Protein AF-A0A529NSH5-F1 (afdb_monomer_lite)

Secondary structure (DSSP, 8-state):
---------------PPPPPP-SEEEE------TTS-HHHHHHHHHHHHHHHH-HHHHHHHHTSSSS-EEEE-

Radius of gyration: 24.04 Å; chains: 1; bounding box: 60×56×37 Å

pLDDT: mean 88.02, std 14.31, range [42.28, 98.12]

Structure (mmCIF, N/CA/C/O backbone):
data_AF-A0A529NSH5-F1
#
_entry.id   AF-A0A529NSH5-F1
#
loop_
_atom_site.group_PDB
_atom_site.id
_atom_site.type_symbol
_atom_sit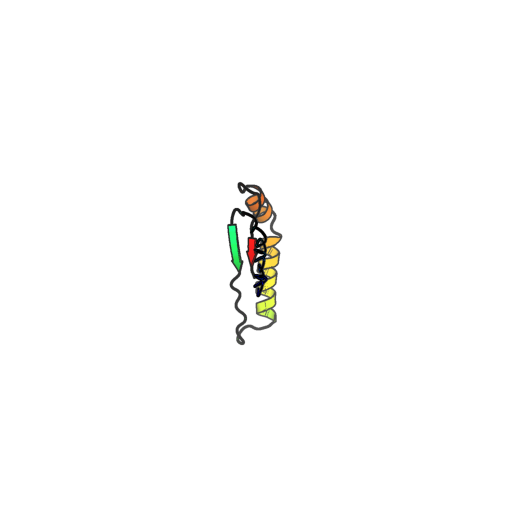e.label_atom_id
_atom_site.label_alt_id
_atom_site.label_comp_id
_atom_site.label_asym_id
_atom_site.label_entity_id
_atom_site.label_seq_id
_atom_site.pdbx_PDB_ins_code
_atom_site.Cartn_x
_atom_site.Cartn_y
_atom_site.Cartn_z
_atom_site.occupancy
_atom_site.B_iso_or_equiv
_atom_site.auth_seq_id
_atom_site.auth_comp_id
_atom_site.auth_asym_id
_atom_site.auth_atom_id
_atom_site.pdbx_PDB_model_num
ATOM 1 N N . MET A 1 1 ? 44.213 -53.214 17.189 1.00 42.28 1 MET A N 1
ATOM 2 C CA . MET A 1 1 ? 44.156 -52.101 16.217 1.00 42.28 1 MET A CA 1
ATOM 3 C C . MET A 1 1 ? 42.752 -51.523 16.262 1.00 42.28 1 MET A C 1
ATOM 5 O O . MET A 1 1 ? 41.833 -52.188 15.809 1.00 42.28 1 MET A O 1
ATOM 9 N N . ALA A 1 2 ? 42.562 -50.373 16.911 1.00 45.59 2 ALA A N 1
ATOM 10 C CA . ALA A 1 2 ? 41.254 -49.727 17.012 1.00 45.59 2 ALA A CA 1
ATOM 11 C C . ALA A 1 2 ? 41.072 -48.786 15.813 1.00 45.59 2 ALA A C 1
ATOM 13 O O . ALA A 1 2 ? 41.862 -47.862 15.638 1.00 45.59 2 ALA A O 1
ATOM 14 N N . PHE A 1 3 ? 40.073 -49.050 14.971 1.00 47.94 3 PHE A N 1
ATOM 15 C CA . PHE A 1 3 ? 39.686 -48.161 13.877 1.00 47.94 3 PHE A CA 1
ATOM 16 C C . PHE A 1 3 ? 38.674 -47.143 14.414 1.00 47.94 3 PHE A C 1
ATOM 18 O O . PHE A 1 3 ? 37.569 -47.510 14.809 1.00 47.94 3 PHE A O 1
ATOM 25 N N . LEU A 1 4 ? 39.057 -45.867 14.449 1.00 51.94 4 LEU A N 1
ATOM 26 C CA . LEU A 1 4 ? 38.136 -44.753 14.672 1.00 51.94 4 LEU A CA 1
ATOM 27 C C . LEU A 1 4 ? 37.383 -44.498 13.362 1.00 51.94 4 LEU A C 1
ATOM 29 O O . LEU A 1 4 ? 37.963 -44.010 12.394 1.00 51.94 4 LEU A O 1
ATOM 33 N N . ILE A 1 5 ? 36.097 -44.844 13.319 1.00 65.06 5 ILE A N 1
ATOM 34 C CA . ILE A 1 5 ? 35.207 -44.451 12.223 1.00 65.06 5 ILE A CA 1
ATOM 35 C C . ILE A 1 5 ? 34.828 -42.989 12.472 1.00 65.06 5 ILE A C 1
ATOM 37 O O . ILE A 1 5 ? 34.011 -42.685 13.339 1.00 65.06 5 ILE A O 1
ATOM 41 N N . GLY A 1 6 ? 35.472 -42.076 11.747 1.00 58.50 6 GLY A N 1
ATOM 42 C CA . GLY A 1 6 ? 35.102 -40.665 11.736 1.00 58.50 6 GLY A CA 1
ATOM 43 C C . GLY A 1 6 ? 33.733 -40.491 11.081 1.00 58.50 6 GLY A C 1
ATOM 44 O O . GLY A 1 6 ? 33.575 -40.759 9.891 1.00 58.50 6 GLY A O 1
ATOM 45 N N . ALA A 1 7 ? 32.742 -40.055 11.854 1.00 72.25 7 ALA A N 1
ATOM 46 C CA . ALA A 1 7 ? 31.443 -39.663 11.327 1.00 72.25 7 ALA A CA 1
ATOM 47 C C . ALA A 1 7 ? 31.586 -38.328 10.576 1.00 72.25 7 ALA A C 1
ATOM 49 O O . ALA A 1 7 ? 31.769 -37.277 11.189 1.00 72.25 7 ALA A O 1
ATOM 50 N N . PHE A 1 8 ? 31.508 -38.362 9.244 1.00 67.38 8 PHE A N 1
ATOM 51 C CA . PHE A 1 8 ? 31.327 -37.155 8.441 1.00 67.38 8 PHE A CA 1
ATOM 52 C C . PHE A 1 8 ? 29.864 -36.719 8.550 1.00 67.38 8 PHE A C 1
ATOM 54 O O . PHE A 1 8 ? 28.975 -37.325 7.958 1.00 67.38 8 PHE A O 1
ATOM 61 N N . CYS A 1 9 ? 29.610 -35.673 9.333 1.00 68.75 9 CYS A N 1
ATOM 62 C CA . CYS A 1 9 ? 28.323 -34.991 9.334 1.00 68.75 9 CYS A CA 1
ATOM 63 C C . CYS A 1 9 ? 28.270 -34.081 8.098 1.00 68.75 9 CYS A C 1
ATOM 65 O O . CYS A 1 9 ? 28.937 -33.047 8.054 1.00 68.75 9 CYS A O 1
ATOM 67 N N . SER A 1 10 ? 27.534 -34.484 7.061 1.00 70.69 10 SER A N 1
ATOM 68 C CA . SER A 1 10 ? 27.261 -33.625 5.907 1.00 70.69 10 SER A CA 1
ATOM 69 C C . SER A 1 10 ? 26.340 -32.486 6.341 1.00 70.69 10 SER A C 1
ATOM 71 O O . SER A 1 10 ? 25.151 -32.691 6.573 1.00 70.69 10 SER A O 1
ATOM 73 N N . VAL A 1 11 ? 26.883 -31.274 6.453 1.00 70.56 11 VAL A N 1
ATOM 74 C CA . VAL A 1 11 ? 26.073 -30.064 6.620 1.00 70.56 11 VAL A CA 1
ATOM 75 C C . VAL A 1 11 ? 25.384 -29.787 5.287 1.00 70.56 11 VAL A C 1
ATOM 77 O O . VAL A 1 11 ? 26.013 -29.337 4.332 1.00 70.56 11 VAL A O 1
ATOM 80 N N . SER A 1 12 ? 24.090 -30.085 5.207 1.00 73.00 12 SER A N 1
ATOM 81 C CA . SER A 1 12 ? 23.255 -29.640 4.095 1.00 73.00 12 SER A CA 1
ATOM 82 C C . SER A 1 12 ? 22.968 -28.152 4.286 1.00 73.00 12 SER A C 1
ATOM 84 O O . SER A 1 12 ? 22.171 -27.791 5.151 1.00 73.00 12 SER A O 1
ATOM 86 N N . LEU A 1 13 ? 23.606 -27.278 3.500 1.00 67.12 13 LEU A N 1
ATOM 87 C CA . LEU A 1 13 ? 23.130 -25.900 3.372 1.00 67.12 13 LEU A CA 1
ATOM 88 C C . LEU A 1 13 ? 21.782 -25.949 2.650 1.00 67.12 13 LEU A C 1
ATOM 90 O O . LEU A 1 13 ? 21.723 -26.212 1.450 1.00 67.12 13 LEU A O 1
ATOM 94 N N . ALA A 1 14 ? 20.695 -25.718 3.382 1.00 72.88 14 ALA A N 1
ATOM 95 C CA . ALA A 1 14 ? 19.430 -25.382 2.753 1.00 72.88 14 ALA A CA 1
ATOM 96 C C . ALA A 1 14 ? 19.641 -24.081 1.964 1.00 72.88 14 ALA A C 1
ATOM 98 O O . ALA A 1 14 ? 20.056 -23.069 2.528 1.00 72.88 14 ALA A O 1
ATOM 99 N N . ALA A 1 15 ? 19.424 -24.125 0.651 1.00 71.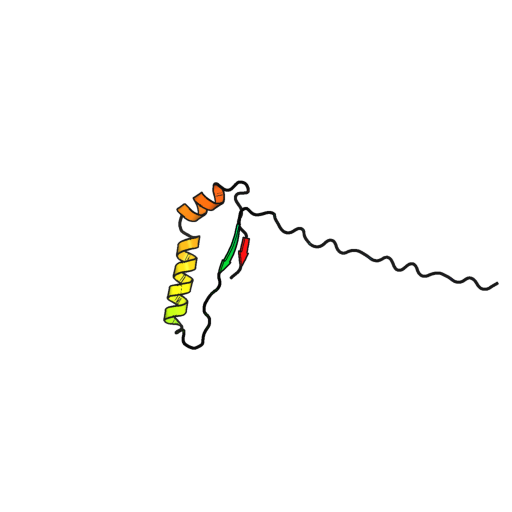94 15 ALA A N 1
ATOM 100 C CA . ALA A 1 15 ? 19.394 -22.916 -0.153 1.00 71.94 15 ALA A CA 1
ATOM 101 C C . ALA A 1 15 ? 18.146 -22.125 0.250 1.00 71.94 15 ALA A C 1
ATOM 103 O O . ALA A 1 15 ? 17.026 -22.596 0.048 1.00 71.94 15 ALA A O 1
ATOM 104 N N . GLU A 1 16 ? 18.342 -20.948 0.842 1.00 74.44 16 GLU A N 1
ATOM 105 C CA . GLU A 1 16 ? 17.249 -20.010 1.082 1.00 74.44 16 GLU A CA 1
ATOM 106 C C . GLU A 1 16 ? 16.565 -19.692 -0.256 1.00 74.44 16 GLU A C 1
ATOM 108 O O . GLU A 1 16 ? 17.264 -19.443 -1.250 1.00 74.44 16 GLU A O 1
ATOM 113 N N . PRO A 1 17 ? 15.222 -19.705 -0.325 1.00 75.62 17 PRO A N 1
ATOM 114 C CA . PRO A 1 17 ? 14.522 -19.326 -1.540 1.00 75.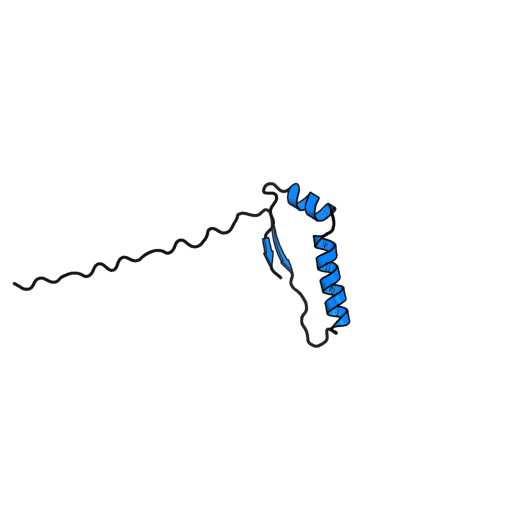62 17 PRO A CA 1
ATOM 115 C C . PRO A 1 17 ? 14.956 -17.913 -1.941 1.00 75.62 17 PRO A C 1
ATOM 117 O O . PRO A 1 17 ? 14.853 -16.964 -1.161 1.00 75.62 17 PRO A O 1
ATOM 120 N N . ALA A 1 18 ? 15.479 -17.778 -3.162 1.00 78.94 18 ALA A N 1
ATOM 121 C CA . ALA A 1 18 ? 15.925 -16.492 -3.672 1.00 78.94 18 ALA A CA 1
ATOM 122 C C . ALA A 1 18 ? 14.746 -15.513 -3.659 1.00 78.94 18 ALA A C 1
ATOM 124 O O . ALA A 1 18 ? 13.713 -15.766 -4.286 1.00 78.94 18 ALA A O 1
ATOM 125 N N . ARG A 1 19 ? 14.892 -14.394 -2.938 1.00 81.94 19 ARG A N 1
ATOM 126 C CA . ARG A 1 19 ? 13.882 -13.336 -2.967 1.00 81.94 19 ARG A CA 1
ATOM 127 C C . ARG A 1 19 ? 13.768 -12.805 -4.399 1.00 81.94 19 ARG A C 1
ATOM 129 O O . ARG A 1 19 ? 14.801 -12.508 -5.007 1.00 81.94 19 ARG A O 1
ATOM 136 N N . PRO A 1 20 ? 12.548 -12.697 -4.952 1.00 85.75 20 PRO A N 1
ATOM 137 C CA . PRO A 1 20 ? 12.368 -12.133 -6.276 1.00 85.75 20 PRO A CA 1
ATOM 138 C C . PRO A 1 20 ? 12.886 -10.696 -6.275 1.00 85.75 20 PRO A C 1
ATOM 140 O O . PRO A 1 20 ? 12.584 -9.911 -5.380 1.00 85.75 20 PRO A O 1
ATOM 143 N N . LEU A 1 21 ? 13.686 -10.358 -7.282 1.00 93.75 21 LEU A N 1
ATOM 144 C CA . LEU A 1 21 ? 14.101 -8.980 -7.503 1.00 93.75 21 LEU A CA 1
ATOM 145 C C . LEU A 1 21 ? 12.883 -8.196 -8.005 1.00 93.75 21 LEU A C 1
ATOM 147 O O . LEU A 1 21 ? 12.258 -8.604 -8.986 1.00 93.75 21 LEU A O 1
ATOM 151 N N . VAL A 1 22 ? 12.573 -7.084 -7.346 1.00 97.00 22 VAL A N 1
ATOM 152 C CA . VAL A 1 22 ? 11.413 -6.220 -7.620 1.00 97.00 22 VAL A CA 1
ATOM 153 C C . VAL A 1 22 ? 11.858 -4.779 -7.857 1.00 97.00 22 VAL A C 1
ATOM 155 O O . VAL A 1 22 ? 12.972 -4.405 -7.492 1.00 97.00 22 VAL A O 1
ATOM 158 N N . ASP A 1 23 ? 11.001 -3.978 -8.485 1.00 97.69 23 ASP A N 1
ATOM 159 C CA . ASP A 1 23 ? 11.251 -2.550 -8.718 1.00 97.69 23 ASP A CA 1
ATOM 160 C C . ASP A 1 23 ? 11.027 -1.713 -7.446 1.00 97.69 23 ASP A C 1
ATOM 162 O O . ASP A 1 23 ? 11.638 -0.660 -7.274 1.00 97.69 23 ASP A O 1
ATOM 166 N N . LEU A 1 24 ? 10.156 -2.189 -6.547 1.00 96.56 24 LEU A N 1
ATOM 167 C CA . LEU A 1 24 ? 9.808 -1.538 -5.285 1.00 96.56 24 LEU A CA 1
ATOM 168 C C . LEU A 1 24 ? 9.429 -2.574 -4.221 1.00 96.56 24 LEU A C 1
ATOM 170 O O . LEU A 1 24 ? 8.646 -3.487 -4.486 1.00 96.56 24 LEU A O 1
ATOM 174 N N . GLU A 1 25 ? 9.928 -2.375 -3.003 1.00 96.88 25 GLU A N 1
ATOM 175 C CA . GLU A 1 25 ? 9.445 -3.033 -1.787 1.00 96.88 25 GLU A CA 1
ATOM 176 C C . GLU A 1 25 ? 8.586 -2.033 -0.996 1.00 96.88 25 GLU A C 1
ATOM 178 O O . GLU A 1 25 ? 9.087 -1.019 -0.510 1.00 96.88 25 GLU A O 1
ATOM 183 N N . LEU A 1 26 ? 7.280 -2.291 -0.898 1.00 96.62 26 LEU A N 1
ATOM 184 C CA . LEU A 1 26 ? 6.303 -1.415 -0.252 1.00 96.62 26 LEU A CA 1
ATOM 185 C C . LEU A 1 26 ? 5.792 -2.037 1.051 1.00 96.62 26 LEU A C 1
ATOM 187 O O . LEU A 1 26 ? 5.260 -3.145 1.054 1.00 96.62 26 LEU A O 1
ATOM 191 N N . VAL A 1 27 ? 5.889 -1.295 2.153 1.00 96.94 27 VAL A N 1
ATOM 192 C CA . VAL A 1 27 ? 5.320 -1.683 3.450 1.00 96.94 27 VAL A CA 1
ATOM 193 C C . VAL A 1 27 ? 4.164 -0.750 3.790 1.00 96.94 27 VAL A C 1
ATOM 195 O O . VAL A 1 27 ? 4.341 0.465 3.881 1.00 96.94 27 VAL A O 1
ATOM 198 N N . LEU A 1 28 ? 2.980 -1.319 3.990 1.00 95.75 28 LEU A N 1
ATOM 199 C CA . LEU A 1 28 ? 1.784 -0.604 4.415 1.00 95.75 28 LEU A CA 1
ATOM 200 C C . LEU A 1 28 ? 1.721 -0.615 5.943 1.00 95.75 28 LEU A C 1
ATOM 202 O O . LEU A 1 28 ? 1.192 -1.537 6.548 1.00 95.75 28 LEU A O 1
ATOM 206 N N . ALA A 1 29 ? 2.284 0.411 6.576 1.00 94.25 29 ALA A N 1
ATOM 207 C CA . ALA A 1 29 ? 2.201 0.568 8.024 1.00 94.25 29 ALA A CA 1
ATOM 208 C C . ALA A 1 29 ? 0.804 1.072 8.419 1.00 94.25 29 ALA A C 1
ATOM 210 O O . ALA A 1 29 ? 0.493 2.254 8.261 1.00 94.25 29 ALA A O 1
ATOM 211 N N . VAL A 1 30 ? -0.041 0.161 8.900 1.00 92.19 30 VAL A N 1
ATOM 212 C CA . VAL A 1 30 ? -1.449 0.438 9.216 1.00 92.19 30 VAL A CA 1
ATOM 213 C C . VAL A 1 30 ? -1.660 0.647 10.714 1.00 92.19 30 VAL A C 1
ATOM 215 O O . VAL A 1 30 ? -1.080 -0.059 11.538 1.00 92.19 30 VAL A O 1
ATOM 218 N N . ASP A 1 31 ? -2.513 1.612 11.071 1.00 91.19 31 ASP A N 1
ATOM 219 C CA . ASP A 1 31 ? -2.912 1.853 12.459 1.00 91.19 31 ASP A CA 1
ATOM 220 C C . ASP A 1 31 ? -3.955 0.818 12.914 1.00 91.19 31 ASP A C 1
ATOM 222 O O . ASP A 1 31 ? -5.053 0.718 12.365 1.00 91.19 31 ASP A O 1
ATOM 226 N N . VAL A 1 32 ? -3.604 0.053 13.947 1.00 89.69 32 VAL A N 1
ATOM 227 C CA . VAL A 1 32 ? -4.465 -0.952 14.592 1.00 89.69 32 VAL A CA 1
ATOM 228 C C . VAL A 1 32 ? -4.727 -0.619 16.065 1.00 89.69 32 VAL A C 1
ATOM 230 O O . VAL A 1 32 ? -5.024 -1.502 16.870 1.00 89.69 32 VAL A O 1
ATOM 233 N N . SER A 1 33 ? -4.584 0.655 16.440 1.00 93.81 33 SER A N 1
ATOM 234 C CA . SER A 1 33 ? -4.807 1.135 17.802 1.00 93.81 33 SER A CA 1
ATOM 235 C C . SER A 1 33 ? -6.250 0.922 18.274 1.00 93.81 33 SER A C 1
ATOM 237 O O . SER A 1 33 ? -7.199 0.893 17.492 1.00 93.81 33 SER A O 1
ATOM 239 N N . SER A 1 34 ? -6.436 0.809 19.591 1.00 91.56 34 SER A N 1
ATOM 240 C CA . SER A 1 34 ? -7.757 0.623 20.212 1.00 91.56 34 SER A CA 1
ATOM 241 C C . SER A 1 34 ? -8.690 1.830 20.064 1.00 91.56 34 SER A C 1
ATOM 243 O O . SER A 1 34 ? -9.896 1.687 20.249 1.00 91.56 34 SER A O 1
ATOM 245 N N . SER A 1 35 ? -8.153 3.008 19.733 1.00 93.19 35 SER A N 1
ATOM 246 C CA . SER A 1 35 ? -8.933 4.204 19.405 1.00 93.19 35 SER A CA 1
ATOM 247 C C . SER A 1 35 ? -9.576 4.145 18.022 1.00 93.19 35 SER A C 1
ATOM 249 O O . SER A 1 35 ? -10.491 4.921 17.762 1.00 93.19 35 SER A O 1
ATOM 251 N N . MET A 1 36 ? -9.125 3.246 17.143 1.00 94.00 36 MET A N 1
ATOM 252 C CA . MET A 1 36 ? -9.712 3.079 15.818 1.00 94.00 36 MET A CA 1
ATOM 253 C C . MET A 1 36 ? -11.024 2.302 15.894 1.00 94.00 36 MET A C 1
ATOM 255 O O . MET A 1 36 ? -11.061 1.133 16.289 1.00 94.00 36 MET A O 1
ATOM 259 N N . SER A 1 37 ? -12.113 2.932 15.457 1.00 95.25 37 SER A N 1
ATOM 260 C CA . SER A 1 37 ? -13.393 2.244 15.308 1.00 95.25 37 SER A CA 1
ATOM 261 C C . SER A 1 37 ? -13.371 1.276 14.120 1.00 95.25 37 SER A C 1
ATOM 263 O O . SER A 1 37 ? -12.674 1.476 13.123 1.00 95.25 37 SER A O 1
ATOM 265 N N . LEU A 1 38 ? -14.209 0.236 14.169 1.00 93.94 38 LEU A N 1
ATOM 266 C CA . LEU A 1 38 ? -14.343 -0.718 13.059 1.00 93.94 38 LEU A CA 1
ATOM 267 C C . LEU A 1 38 ? -14.778 -0.046 11.747 1.00 93.94 38 LEU A C 1
ATOM 269 O O . LEU A 1 38 ? -14.414 -0.510 10.668 1.00 93.94 38 LEU A O 1
ATOM 273 N N . SER A 1 39 ? -15.572 1.023 11.819 1.00 95.81 39 SER A N 1
ATOM 274 C CA . SER A 1 39 ? -15.974 1.802 10.645 1.00 95.81 39 SER A CA 1
ATOM 275 C C . SER A 1 39 ? -14.800 2.557 10.029 1.00 95.81 39 SER A C 1
ATOM 277 O O . SER A 1 39 ? -14.641 2.519 8.813 1.00 95.81 39 SER A O 1
ATOM 279 N N . GLU A 1 40 ? -13.954 3.186 10.844 1.00 94.81 40 GLU A N 1
ATOM 280 C CA . GLU A 1 40 ? -12.763 3.898 10.361 1.00 94.81 40 GLU A CA 1
ATOM 281 C C . GLU A 1 40 ? -11.747 2.925 9.757 1.00 94.81 40 GLU A C 1
ATOM 283 O O . GLU A 1 40 ? -11.252 3.160 8.656 1.00 94.81 40 GLU A O 1
ATOM 288 N N . GLN A 1 41 ? -11.520 1.777 10.404 1.00 94.44 41 GLN A N 1
ATOM 289 C CA . GLN A 1 41 ? -10.652 0.721 9.870 1.00 94.44 41 GLN A CA 1
ATOM 290 C C . GLN A 1 41 ? -11.139 0.194 8.515 1.00 94.44 41 GLN A C 1
ATOM 292 O O . GLN A 1 41 ? -10.330 -0.100 7.634 1.00 94.44 41 GLN A O 1
ATOM 297 N N . ARG A 1 42 ? -12.460 0.068 8.327 1.00 95.50 42 ARG A N 1
ATOM 298 C CA . ARG A 1 42 ? -13.037 -0.325 7.032 1.00 95.50 42 ARG A CA 1
ATOM 299 C C . ARG A 1 42 ? -12.770 0.727 5.970 1.00 95.50 42 ARG A C 1
ATOM 301 O O . ARG A 1 42 ? -12.232 0.373 4.932 1.00 95.50 42 ARG A O 1
ATOM 308 N N . VAL A 1 43 ? -13.057 1.998 6.254 1.00 96.19 43 VAL A N 1
ATOM 309 C CA . VAL A 1 43 ? -12.791 3.102 5.316 1.00 96.19 43 VAL A CA 1
ATOM 310 C C . VAL A 1 43 ? -11.314 3.135 4.915 1.00 96.19 43 VAL A C 1
ATOM 312 O O . VAL A 1 43 ? -10.994 3.267 3.736 1.00 96.19 43 VAL A O 1
ATOM 315 N N . GLN A 1 44 ? -10.408 2.945 5.874 1.00 94.94 44 GLN A N 1
ATOM 316 C CA . GLN A 1 44 ? -8.973 2.901 5.615 1.00 94.94 44 GLN A CA 1
ATOM 317 C C . GLN A 1 44 ? -8.586 1.718 4.704 1.00 94.94 44 GLN A C 1
ATOM 319 O O . GLN A 1 44 ? -7.905 1.911 3.694 1.00 94.94 44 GLN A O 1
ATOM 324 N N . ARG A 1 45 ? -9.079 0.505 4.998 1.00 95.19 45 ARG A N 1
ATOM 325 C CA . ARG A 1 45 ? -8.843 -0.695 4.173 1.00 95.19 45 ARG A CA 1
ATOM 326 C C . ARG A 1 45 ? -9.443 -0.591 2.777 1.00 95.19 45 ARG A C 1
ATOM 328 O O . ARG A 1 45 ? -8.792 -0.990 1.813 1.00 95.19 45 ARG A O 1
ATOM 335 N N . ASP A 1 46 ? -10.646 -0.043 2.660 1.00 97.38 46 ASP A N 1
ATOM 336 C CA . ASP A 1 46 ? -11.305 0.190 1.377 1.00 97.38 46 ASP A CA 1
ATOM 337 C C . ASP A 1 46 ? -10.500 1.184 0.529 1.00 97.38 46 ASP A C 1
ATOM 339 O O . ASP A 1 46 ? -10.372 0.996 -0.681 1.00 97.38 46 ASP A O 1
ATOM 343 N N . GLY A 1 47 ? -9.862 2.174 1.166 1.00 96.56 47 GLY A N 1
ATOM 344 C CA . GLY A 1 47 ? -8.900 3.072 0.528 1.00 96.56 47 GLY A CA 1
ATOM 345 C C . GLY A 1 47 ? -7.707 2.332 -0.084 1.00 96.56 47 GLY A C 1
ATOM 346 O O . GLY A 1 47 ? -7.398 2.538 -1.259 1.00 96.5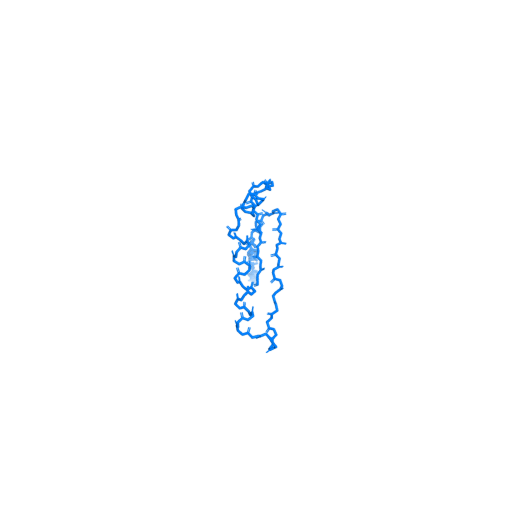6 47 GLY A O 1
ATOM 347 N N . TYR A 1 48 ? -7.078 1.416 0.661 1.00 96.06 48 TYR A N 1
ATOM 348 C CA . TYR A 1 48 ? -5.983 0.591 0.131 1.00 96.06 48 TYR A CA 1
ATOM 349 C C . TYR A 1 48 ? -6.447 -0.278 -1.042 1.00 96.06 48 TYR A C 1
ATOM 351 O O . TYR A 1 48 ? -5.803 -0.305 -2.089 1.00 96.06 48 TYR A O 1
ATOM 359 N N . VAL A 1 49 ? -7.594 -0.949 -0.906 1.00 97.00 49 VAL A N 1
A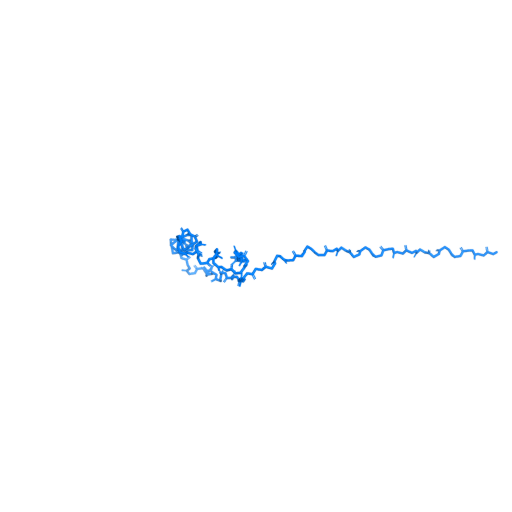TOM 360 C CA . VAL A 1 49 ? -8.169 -1.784 -1.972 1.00 97.00 49 VAL A CA 1
ATOM 361 C C . VAL A 1 49 ? -8.453 -0.956 -3.224 1.00 97.00 49 VAL A C 1
ATOM 363 O O . VAL A 1 49 ? -8.135 -1.391 -4.331 1.00 97.00 49 VAL A O 1
ATOM 366 N N . SER A 1 50 ? -9.029 0.235 -3.063 1.00 97.94 50 SER A N 1
ATOM 367 C CA . SER A 1 50 ? -9.303 1.146 -4.171 1.00 97.94 50 SER A CA 1
ATOM 368 C C . SER A 1 50 ? -8.016 1.582 -4.869 1.00 97.94 50 SER A C 1
ATOM 370 O O . SER A 1 50 ? -7.968 1.569 -6.097 1.00 97.94 50 SER A O 1
ATOM 372 N N . ALA A 1 51 ? -6.964 1.914 -4.113 1.00 95.94 51 ALA A N 1
ATOM 373 C CA . ALA A 1 51 ? -5.666 2.278 -4.676 1.00 95.94 51 ALA A CA 1
ATOM 374 C C . ALA A 1 51 ? -5.067 1.128 -5.502 1.00 95.94 51 ALA A C 1
ATOM 376 O O . ALA A 1 51 ? -4.683 1.341 -6.650 1.00 95.94 51 ALA A O 1
ATOM 377 N N . PHE A 1 52 ? -5.072 -0.104 -4.975 1.00 96.75 52 PHE A N 1
ATOM 378 C CA . PHE A 1 52 ? -4.552 -1.274 -5.697 1.00 96.75 52 PHE A CA 1
ATOM 379 C C . PHE A 1 52 ? -5.371 -1.677 -6.927 1.00 96.75 52 PHE A C 1
ATOM 381 O O . PHE A 1 52 ? -4.843 -2.320 -7.831 1.00 96.75 52 PHE A O 1
ATOM 388 N N . ARG A 1 53 ? -6.652 -1.306 -6.978 1.00 97.00 53 ARG A N 1
ATOM 389 C CA . ARG A 1 53 ? -7.529 -1.543 -8.134 1.00 97.00 53 ARG A CA 1
ATOM 390 C C . ARG A 1 53 ? -7.501 -0.412 -9.159 1.00 97.00 53 ARG A C 1
ATOM 392 O O . ARG A 1 53 ? -8.104 -0.563 -10.220 1.00 97.00 53 ARG A O 1
ATOM 399 N N . HIS A 1 54 ? -6.845 0.707 -8.861 1.00 98.12 54 HIS A N 1
ATOM 400 C CA . HIS A 1 54 ? -6.800 1.838 -9.774 1.00 98.12 54 HIS A CA 1
ATOM 401 C C . HIS A 1 54 ? -5.951 1.484 -11.011 1.00 98.12 54 HIS A C 1
ATOM 403 O O . HIS A 1 54 ? -4.818 1.019 -10.850 1.00 98.12 54 HIS A O 1
ATOM 409 N N . PRO A 1 55 ? -6.447 1.704 -12.245 1.00 97.56 55 PRO A N 1
ATOM 410 C CA . PRO A 1 55 ? -5.740 1.304 -13.467 1.00 97.56 55 PRO A CA 1
ATOM 411 C C . PRO A 1 55 ? -4.361 1.960 -13.593 1.00 97.56 55 PRO A C 1
ATOM 413 O O . PRO A 1 55 ? -3.412 1.316 -14.036 1.00 97.56 55 PRO A O 1
ATOM 416 N N . ASP A 1 56 ? -4.228 3.202 -13.131 1.00 98.12 56 ASP A N 1
ATOM 417 C CA . ASP A 1 56 ? -2.956 3.928 -13.163 1.00 98.12 56 ASP A CA 1
ATOM 418 C C . ASP A 1 56 ? -1.872 3.254 -12.320 1.00 98.12 56 ASP A C 1
ATOM 420 O O . ASP A 1 56 ? -0.706 3.271 -12.708 1.00 98.12 56 ASP A O 1
ATOM 424 N N . LEU A 1 57 ? -2.232 2.613 -11.199 1.00 97.25 57 LEU A N 1
ATOM 425 C CA . LEU A 1 57 ? -1.251 1.887 -10.394 1.00 97.25 57 LEU A CA 1
ATOM 426 C C . LEU A 1 57 ? -0.745 0.652 -11.144 1.00 97.25 57 LEU A C 1
ATOM 428 O O . LEU A 1 57 ? 0.458 0.406 -11.178 1.00 97.25 57 LEU A O 1
ATOM 432 N N . ALA A 1 58 ? -1.646 -0.102 -11.779 1.00 95.88 58 ALA A N 1
ATOM 433 C CA . ALA A 1 58 ? -1.264 -1.250 -12.596 1.00 95.88 58 ALA A CA 1
ATOM 434 C C . ALA A 1 58 ? -0.377 -0.826 -13.779 1.00 95.88 58 ALA A C 1
ATOM 436 O O . ALA A 1 58 ? 0.630 -1.477 -14.058 1.00 95.88 58 ALA A O 1
ATOM 437 N N . GLY A 1 59 ? -0.708 0.295 -14.429 1.00 97.94 59 GLY A N 1
ATOM 438 C CA . GLY A 1 59 ? 0.116 0.889 -15.482 1.00 97.94 59 GLY A CA 1
ATOM 439 C C . GLY A 1 59 ? 1.497 1.313 -14.979 1.00 97.94 59 GLY A C 1
ATOM 440 O O . GLY A 1 59 ? 2.502 0.993 -15.610 1.00 97.94 59 GLY A O 1
ATOM 441 N N . ALA A 1 60 ? 1.566 1.965 -13.815 1.00 97.88 60 ALA A N 1
ATOM 442 C CA . ALA A 1 60 ? 2.824 2.384 -13.203 1.00 97.88 60 ALA A CA 1
ATOM 443 C C . ALA A 1 60 ? 3.716 1.184 -12.853 1.00 97.88 60 ALA A C 1
ATOM 445 O O . ALA A 1 60 ? 4.882 1.167 -13.244 1.00 97.88 60 ALA A O 1
ATOM 446 N N . ILE A 1 61 ? 3.164 0.154 -12.197 1.00 97.81 61 ILE A N 1
ATOM 447 C CA . ILE A 1 61 ? 3.887 -1.090 -11.892 1.00 97.81 61 ILE A CA 1
ATOM 448 C C . ILE A 1 61 ? 4.396 -1.731 -13.185 1.00 97.81 61 ILE A C 1
ATOM 450 O O . ILE A 1 61 ? 5.581 -2.032 -13.279 1.00 97.81 61 ILE A O 1
ATOM 454 N N . GLY A 1 62 ? 3.536 -1.883 -14.199 1.00 97.88 62 GLY A N 1
ATOM 455 C CA . GLY A 1 62 ? 3.895 -2.502 -15.478 1.00 97.88 62 GLY A CA 1
ATOM 456 C C . GLY A 1 62 ? 4.931 -1.723 -16.294 1.00 97.88 62 GLY A C 1
ATOM 457 O O . GLY A 1 62 ? 5.622 -2.317 -17.115 1.00 97.88 62 GLY A O 1
ATOM 458 N N . SER A 1 63 ? 5.063 -0.413 -16.064 1.00 97.94 63 SER A N 1
ATOM 459 C CA . SER A 1 63 ? 6.096 0.426 -16.689 1.00 97.94 63 SER A CA 1
ATOM 460 C C . SER A 1 63 ? 7.479 0.306 -16.033 1.00 97.94 63 SER A C 1
ATOM 462 O O . SER A 1 63 ? 8.464 0.795 -16.589 1.00 97.94 63 SER A O 1
ATOM 464 N N . GLY A 1 64 ? 7.560 -0.335 -14.860 1.00 97.12 64 GLY A N 1
ATOM 465 C CA . GLY A 1 64 ? 8.810 -0.626 -14.162 1.00 97.12 64 GLY A CA 1
ATOM 466 C C . GLY A 1 64 ? 9.712 -1.583 -14.945 1.00 97.12 64 GLY A C 1
ATOM 467 O O . GLY A 1 64 ? 9.253 -2.347 -15.792 1.00 97.12 64 GLY A O 1
ATOM 468 N N . ALA A 1 65 ? 11.015 -1.568 -14.651 1.00 97.38 65 ALA A N 1
ATOM 469 C CA . ALA A 1 65 ? 11.995 -2.391 -15.363 1.00 97.38 65 ALA A CA 1
ATOM 470 C C . ALA A 1 65 ? 11.715 -3.898 -15.233 1.00 97.38 65 ALA A C 1
ATOM 472 O O . ALA A 1 65 ? 12.078 -4.678 -16.116 1.00 97.38 65 ALA A O 1
ATOM 473 N N . ARG A 1 66 ? 11.088 -4.312 -14.128 1.00 96.44 66 ARG A N 1
ATOM 474 C CA . ARG A 1 66 ? 10.716 -5.700 -13.845 1.00 96.44 66 ARG A CA 1
ATOM 475 C C . ARG A 1 66 ? 9.213 -5.928 -13.906 1.00 96.44 66 ARG A C 1
ATOM 477 O O . ARG A 1 66 ? 8.801 -7.081 -13.998 1.00 96.44 66 ARG A O 1
ATOM 484 N N . GLY A 1 67 ? 8.406 -4.872 -13.837 1.00 97.31 67 GLY A N 1
ATOM 485 C CA . GLY A 1 67 ? 6.950 -4.979 -13.835 1.00 97.31 67 GLY A CA 1
ATOM 486 C C . GLY A 1 67 ? 6.395 -5.565 -12.534 1.00 97.31 67 GLY A C 1
ATOM 487 O O . GLY A 1 67 ? 5.286 -6.095 -12.523 1.00 97.31 67 GLY A O 1
ATOM 488 N N . MET A 1 68 ? 7.188 -5.563 -11.457 1.00 96.50 68 MET A N 1
ATOM 489 C CA . MET A 1 68 ? 6.887 -6.293 -10.225 1.00 96.50 68 MET A CA 1
ATOM 490 C C . MET A 1 68 ? 7.230 -5.460 -8.999 1.00 96.50 68 MET A C 1
ATOM 492 O O . MET A 1 68 ? 8.328 -4.912 -8.894 1.00 96.50 68 MET A O 1
ATOM 496 N N . ILE A 1 69 ? 6.312 -5.451 -8.034 1.00 97.31 69 ILE A N 1
ATOM 497 C CA . ILE A 1 69 ? 6.522 -4.876 -6.706 1.00 97.31 69 ILE A CA 1
ATOM 498 C C . ILE A 1 69 ? 6.281 -5.943 -5.639 1.00 97.31 69 ILE A C 1
ATOM 500 O O . ILE A 1 69 ? 5.458 -6.842 -5.825 1.00 97.31 69 ILE A O 1
ATOM 504 N N . ALA A 1 70 ? 6.978 -5.833 -4.514 1.00 97.06 70 ALA A N 1
ATOM 505 C CA . ALA A 1 70 ? 6.675 -6.593 -3.309 1.00 97.06 70 ALA A CA 1
ATOM 506 C C . ALA A 1 70 ? 5.851 -5.717 -2.363 1.00 97.06 70 ALA A C 1
ATOM 508 O O . ALA A 1 70 ? 6.153 -4.536 -2.199 1.00 97.06 70 ALA A O 1
ATOM 509 N N . VAL A 1 71 ? 4.824 -6.290 -1.733 1.00 96.50 71 VAL A N 1
ATOM 510 C CA . VAL A 1 71 ? 3.968 -5.575 -0.779 1.00 96.50 71 VAL A CA 1
ATOM 511 C C . VAL A 1 71 ? 3.866 -6.373 0.515 1.00 96.50 71 VAL A C 1
ATOM 513 O O . VAL A 1 71 ? 3.602 -7.574 0.481 1.00 96.50 71 VAL A O 1
ATOM 516 N N . SER A 1 72 ? 4.042 -5.690 1.643 1.00 95.88 72 SER A N 1
ATOM 517 C CA . SER A 1 72 ? 3.733 -6.187 2.985 1.00 95.88 72 SER A CA 1
ATOM 518 C C . SER A 1 72 ? 2.683 -5.290 3.633 1.00 95.88 72 SER A C 1
ATOM 520 O O . SER A 1 72 ? 2.707 -4.075 3.432 1.00 95.88 72 SER A O 1
ATOM 522 N N . TYR A 1 73 ? 1.786 -5.884 4.415 1.00 93.12 73 TYR A N 1
ATOM 523 C CA . TYR A 1 73 ? 0.697 -5.222 5.135 1.00 93.12 73 TYR A CA 1
ATOM 524 C C . TYR A 1 73 ? 0.667 -5.716 6.578 1.00 93.12 73 TYR A C 1
ATOM 526 O O . TYR A 1 73 ? 0.722 -6.956 6.749 1.0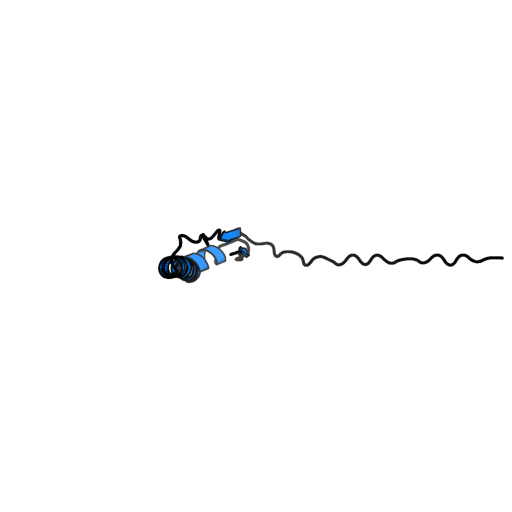0 93.12 73 TYR A O 1
#

Foldseek 3Di:
DDDDDDDDDDPDDDDDPDDDDAQEEEEDPDDPDPPDDPVNVVVVVVVVVCVVPDVVVQVVLCPGPVSDYHYHD

Sequence (73 aa):
MAFLIGAFCSVSLAAEPARPLVDLELVLAVDVSSSMSLSEQRVQRDGYVSAFRHPDLAGAIGSGARGMIAVSY